Protein AF-A0A1E7J8N5-F1 (afdb_monomer_lite)

Structure (mmCIF, N/CA/C/O backbone):
data_AF-A0A1E7J8N5-F1
#
_entry.id   AF-A0A1E7J8N5-F1
#
loop_
_atom_site.group_PDB
_atom_site.id
_atom_site.type_symbol
_atom_site.label_atom_id
_atom_site.label_alt_id
_atom_site.label_comp_id
_atom_site.label_asym_id
_atom_site.label_entity_id
_atom_site.label_seq_id
_atom_site.pdbx_PDB_ins_code
_atom_site.Cartn_x
_atom_site.Cartn_y
_atom_site.Cartn_z
_atom_site.occupancy
_atom_site.B_iso_or_equiv
_atom_site.auth_seq_id
_atom_site.auth_comp_id
_atom_site.auth_asym_id
_atom_site.auth_atom_id
_atom_site.pdbx_PDB_model_num
ATOM 1 N N . LEU A 1 1 ? 0.724 -3.857 -14.187 1.00 64.88 1 LEU A N 1
ATOM 2 C CA . LEU A 1 1 ? -0.634 -4.347 -13.826 1.00 64.88 1 LEU A CA 1
ATOM 3 C C . LEU A 1 1 ? -0.637 -5.608 -12.950 1.00 64.88 1 LEU A C 1
ATOM 5 O O . LEU A 1 1 ? -1.491 -5.695 -12.076 1.00 64.88 1 LEU A O 1
ATOM 9 N N . ASN A 1 2 ? 0.303 -6.550 -13.107 1.00 86.50 2 ASN A N 1
ATOM 10 C CA . ASN A 1 2 ? 0.318 -7.805 -12.331 1.00 86.50 2 ASN A CA 1
ATOM 11 C C . ASN A 1 2 ? 0.340 -7.617 -10.804 1.00 86.50 2 ASN A C 1
ATOM 13 O O . ASN A 1 2 ? -0.341 -8.354 -10.101 1.00 86.50 2 ASN A O 1
ATOM 17 N N . THR A 1 3 ? 1.034 -6.601 -10.286 1.00 88.94 3 THR A N 1
ATOM 18 C CA . THR A 1 3 ? 1.068 -6.315 -8.840 1.00 88.94 3 THR A CA 1
ATOM 19 C C . THR A 1 3 ? -0.293 -5.904 -8.279 1.00 88.94 3 THR A C 1
ATOM 21 O O . THR A 1 3 ? -0.660 -6.354 -7.202 1.00 88.94 3 THR A O 1
ATOM 24 N N . LEU A 1 4 ? -1.091 -5.122 -9.018 1.00 89.62 4 LEU A N 1
ATOM 25 C CA . LEU A 1 4 ? -2.453 -4.769 -8.590 1.00 89.62 4 LEU A CA 1
ATOM 26 C C . LEU A 1 4 ? -3.366 -6.000 -8.585 1.00 89.62 4 LEU A C 1
ATOM 28 O O . LEU A 1 4 ? -4.141 -6.192 -7.654 1.00 89.62 4 LEU A O 1
ATOM 32 N N . ARG A 1 5 ? -3.220 -6.880 -9.586 1.00 92.38 5 ARG A N 1
ATOM 33 C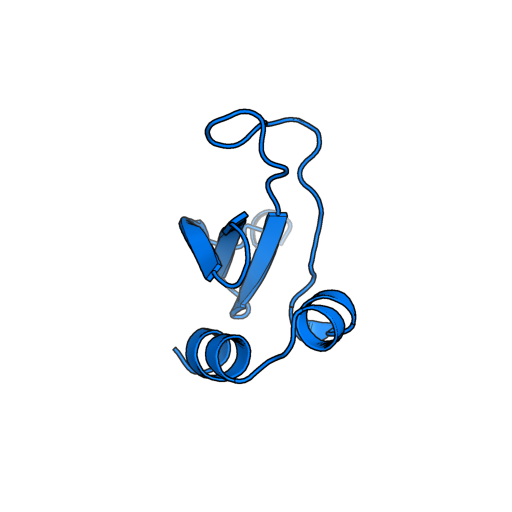 CA . ARG A 1 5 ? -3.931 -8.166 -9.625 1.00 92.38 5 ARG A CA 1
ATOM 34 C C . ARG A 1 5 ? -3.530 -9.071 -8.459 1.00 92.38 5 ARG A C 1
ATOM 36 O O . ARG A 1 5 ? -4.391 -9.712 -7.872 1.00 92.38 5 ARG A O 1
ATOM 43 N N . LYS A 1 6 ? -2.242 -9.112 -8.113 1.00 93.56 6 LYS A N 1
ATOM 44 C CA . LYS A 1 6 ? -1.729 -9.834 -6.942 1.00 93.56 6 LYS A CA 1
ATOM 45 C C . LYS A 1 6 ? -2.354 -9.289 -5.654 1.00 93.56 6 LYS A C 1
ATOM 47 O O . LYS A 1 6 ? -2.934 -10.065 -4.908 1.00 93.56 6 LYS A O 1
ATOM 52 N N . LEU A 1 7 ? -2.309 -7.970 -5.446 1.00 93.25 7 LEU A N 1
ATOM 53 C CA . LEU A 1 7 ? -2.891 -7.298 -4.277 1.00 93.25 7 LEU A CA 1
ATOM 54 C C . LEU A 1 7 ? -4.386 -7.587 -4.112 1.00 93.25 7 LEU A C 1
ATOM 56 O O . LEU A 1 7 ? -4.827 -7.858 -3.003 1.00 93.25 7 LEU A O 1
ATOM 60 N N . ALA A 1 8 ? -5.149 -7.589 -5.208 1.00 93.00 8 ALA A N 1
ATOM 61 C CA . ALA A 1 8 ? -6.580 -7.891 -5.176 1.00 93.00 8 ALA A CA 1
ATOM 62 C C . ALA A 1 8 ? -6.904 -9.321 -4.695 1.00 93.00 8 ALA A C 1
ATOM 64 O O . ALA A 1 8 ? -8.028 -9.574 -4.276 1.00 93.00 8 ALA A O 1
ATOM 65 N N . ASN A 1 9 ? -5.938 -10.244 -4.745 1.00 94.62 9 ASN A N 1
ATOM 66 C CA . ASN A 1 9 ? -6.090 -11.632 -4.300 1.00 94.62 9 ASN A CA 1
ATOM 67 C C . ASN A 1 9 ? -5.397 -11.914 -2.952 1.00 94.62 9 ASN A C 1
ATOM 69 O O . ASN A 1 9 ? -5.303 -13.071 -2.548 1.00 94.62 9 ASN A O 1
ATOM 73 N N . MET A 1 10 ? -4.878 -10.888 -2.269 1.00 95.62 10 MET A N 1
ATOM 74 C CA . MET A 1 10 ? -4.151 -11.039 -1.008 1.00 95.62 10 MET A CA 1
ATOM 75 C C . MET A 1 10 ? -5.006 -10.679 0.204 1.00 95.62 10 MET A C 1
ATOM 77 O O . MET A 1 10 ? -5.791 -9.732 0.184 1.00 95.62 10 MET A O 1
ATOM 81 N N . THR A 1 11 ? -4.776 -11.381 1.312 1.00 96.31 11 THR A N 1
ATOM 82 C CA . THR A 1 11 ? -5.215 -10.917 2.630 1.00 96.31 11 THR A CA 1
ATOM 83 C C . THR A 1 11 ? -4.319 -9.777 3.113 1.00 96.31 11 THR A C 1
ATOM 85 O O . THR A 1 11 ? -3.161 -9.656 2.716 1.00 96.31 11 THR A O 1
ATOM 88 N N . TRP A 1 12 ? -4.807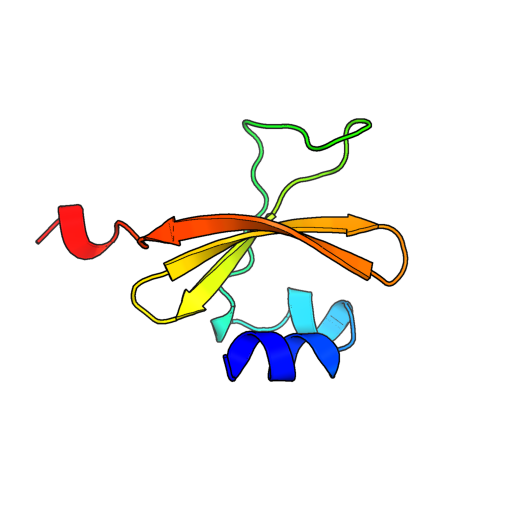 -8.954 4.042 1.00 95.75 12 TRP A N 1
ATOM 89 C CA . TRP A 1 12 ? -3.994 -7.878 4.623 1.00 95.75 12 TRP A CA 1
ATOM 90 C C . TRP A 1 12 ? -2.720 -8.377 5.302 1.00 95.75 12 TRP A C 1
ATOM 92 O O . TRP A 1 12 ? -1.681 -7.734 5.199 1.00 95.75 12 TRP A O 1
ATOM 102 N N . GLN A 1 13 ? -2.780 -9.540 5.951 1.00 95.81 13 GLN A N 1
ATOM 103 C CA . GLN A 1 13 ? -1.597 -10.159 6.541 1.00 95.81 13 GLN A CA 1
ATOM 104 C C . GLN A 1 13 ? -0.551 -10.490 5.470 1.00 95.81 13 GLN A C 1
ATOM 106 O O . GLN A 1 13 ? 0.632 -10.239 5.679 1.00 95.81 13 GLN A O 1
ATOM 111 N N . GLN A 1 14 ? -0.983 -10.991 4.309 1.00 96.81 14 GLN A N 1
ATOM 112 C CA . GLN A 1 14 ? -0.091 -11.242 3.178 1.00 96.81 14 GLN A CA 1
ATOM 113 C C . GLN A 1 14 ? 0.469 -9.942 2.594 1.00 96.81 14 GLN A C 1
ATOM 115 O O . GLN A 1 14 ? 1.655 -9.893 2.296 1.00 96.81 14 GLN A O 1
ATOM 120 N N . VAL A 1 15 ? -0.341 -8.880 2.486 1.00 95.94 15 VAL A N 1
ATOM 121 C CA . VAL A 1 15 ? 0.133 -7.556 2.041 1.00 95.94 15 VAL A CA 1
ATOM 122 C C . VAL A 1 15 ? 1.257 -7.044 2.945 1.00 95.94 15 VAL A C 1
ATOM 124 O O . VAL A 1 15 ? 2.295 -6.622 2.446 1.00 95.94 15 VAL A O 1
ATOM 127 N N . TYR A 1 16 ? 1.079 -7.111 4.267 1.00 94.62 16 TYR A N 1
ATOM 128 C CA . TYR A 1 16 ? 2.079 -6.621 5.221 1.00 94.62 16 TYR A CA 1
ATOM 129 C C . TYR A 1 16 ? 3.338 -7.495 5.291 1.00 94.62 16 TYR A C 1
ATOM 131 O O . TYR A 1 16 ? 4.407 -6.986 5.618 1.00 94.62 16 TYR A O 1
ATOM 139 N N . ALA A 1 17 ? 3.224 -8.789 4.987 1.00 95.31 17 ALA A N 1
ATOM 140 C CA . ALA A 1 17 ? 4.346 -9.724 4.995 1.00 95.31 17 ALA A CA 1
ATOM 141 C C . ALA A 1 17 ? 5.109 -9.790 3.657 1.00 95.31 17 ALA A C 1
ATOM 143 O O . ALA A 1 17 ? 6.182 -10.391 3.592 1.00 95.31 17 ALA A O 1
ATOM 144 N N . ASP A 1 18 ? 4.581 -9.211 2.575 1.00 95.25 18 ASP A N 1
ATOM 145 C CA . ASP A 1 18 ? 5.203 -9.314 1.256 1.00 95.25 18 ASP A CA 1
ATOM 146 C C . ASP A 1 18 ? 6.420 -8.385 1.119 1.00 95.25 18 ASP A C 1
ATOM 148 O O . ASP A 1 18 ? 6.311 -7.174 0.915 1.00 95.25 18 ASP A O 1
ATOM 152 N N . TYR A 1 19 ? 7.613 -8.979 1.156 1.00 92.62 19 TYR A N 1
ATOM 153 C CA . TYR A 1 19 ? 8.879 -8.259 0.994 1.00 92.62 19 TYR A CA 1
ATOM 154 C C . TYR A 1 19 ? 9.041 -7.563 -0.366 1.00 92.62 19 TYR A C 1
ATOM 156 O O . TYR A 1 19 ? 9.784 -6.582 -0.476 1.00 92.62 19 TYR A O 1
ATOM 164 N N . GLY A 1 20 ? 8.379 -8.063 -1.413 1.00 92.25 20 GLY A N 1
ATOM 165 C CA . GLY A 1 20 ? 8.456 -7.510 -2.764 1.00 92.25 20 GLY A CA 1
ATOM 166 C C . GLY A 1 20 ? 7.685 -6.200 -2.908 1.00 92.25 20 GLY A C 1
ATOM 167 O O . GLY A 1 20 ? 8.103 -5.329 -3.674 1.00 92.25 20 GLY A O 1
ATOM 168 N N . LEU A 1 21 ? 6.607 -6.035 -2.136 1.00 94.44 21 LEU 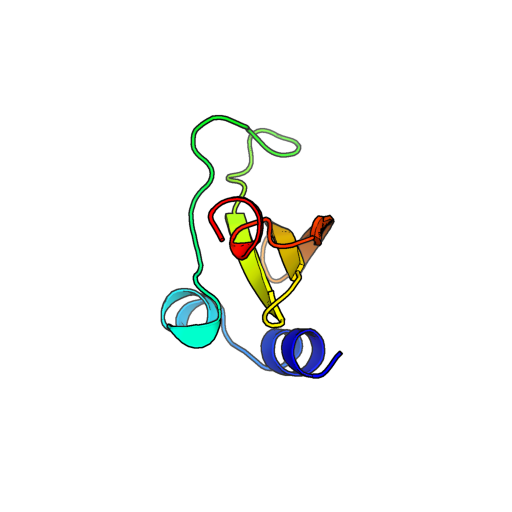A N 1
ATOM 169 C CA . LEU A 1 21 ? 5.829 -4.799 -2.097 1.00 94.44 21 LEU A CA 1
ATOM 170 C C . LEU A 1 21 ? 6.583 -3.637 -1.452 1.00 94.44 21 LEU A C 1
ATOM 172 O O . LEU A 1 21 ? 6.188 -2.502 -1.689 1.00 94.44 21 LEU A O 1
ATOM 176 N N . LYS A 1 22 ? 7.642 -3.872 -0.661 1.00 94.12 22 LYS A N 1
ATOM 177 C CA . LYS A 1 22 ? 8.349 -2.799 0.072 1.00 94.12 22 LYS A CA 1
ATOM 178 C C . LYS A 1 22 ? 7.357 -1.882 0.802 1.00 94.12 22 LYS A C 1
ATOM 180 O O . LYS A 1 22 ? 7.338 -0.673 0.581 1.00 94.12 22 LYS A O 1
ATOM 185 N N . TRP A 1 23 ? 6.468 -2.511 1.570 1.00 95.62 23 TRP A N 1
ATOM 186 C CA . TRP A 1 23 ? 5.348 -1.858 2.235 1.00 95.62 23 TRP A CA 1
ATOM 187 C C . TRP A 1 23 ? 5.835 -0.977 3.388 1.00 95.62 23 TRP A C 1
ATOM 189 O O . TRP A 1 23 ? 6.372 -1.479 4.374 1.00 95.62 23 TRP A O 1
ATOM 199 N N . GLU A 1 24 ? 5.635 0.333 3.279 1.00 95.00 24 GLU A N 1
ATOM 200 C CA . GLU A 1 24 ? 6.220 1.321 4.192 1.00 95.00 24 GLU A CA 1
ATOM 201 C C . GLU A 1 24 ? 5.163 2.307 4.685 1.00 95.00 24 GLU A C 1
ATOM 203 O O . GLU A 1 24 ? 4.376 2.834 3.901 1.00 95.00 24 GLU A O 1
ATOM 208 N N . LEU A 1 25 ? 5.151 2.584 5.990 1.00 95.62 25 LEU A N 1
ATOM 209 C CA . LEU A 1 25 ? 4.290 3.605 6.586 1.00 95.62 25 LEU A CA 1
ATOM 210 C C . LEU A 1 25 ? 4.865 5.002 6.315 1.00 95.62 25 LEU A C 1
ATOM 212 O O . LEU A 1 25 ? 6.017 5.277 6.640 1.00 95.62 25 LEU A O 1
ATOM 216 N N . ILE A 1 26 ? 4.038 5.906 5.795 1.00 94.69 26 ILE A N 1
ATOM 217 C CA . ILE A 1 26 ? 4.385 7.318 5.624 1.00 94.69 26 ILE A CA 1
ATOM 218 C C . ILE A 1 26 ? 3.986 8.059 6.904 1.00 94.69 26 ILE A C 1
ATOM 220 O O . ILE A 1 26 ? 2.803 8.206 7.203 1.00 94.69 26 ILE A O 1
ATOM 224 N N . LEU A 1 27 ? 4.978 8.514 7.672 1.00 92.31 27 LEU A N 1
ATOM 225 C CA . LEU A 1 27 ? 4.758 9.214 8.947 1.00 92.31 27 LEU A CA 1
ATOM 226 C C . LEU A 1 27 ? 4.540 10.723 8.785 1.00 92.31 27 LEU A C 1
ATOM 228 O O . LEU A 1 27 ? 3.882 11.342 9.617 1.00 92.31 27 LEU A O 1
ATOM 232 N N . SER A 1 28 ? 5.087 11.315 7.723 1.00 90.62 28 SER A N 1
ATOM 233 C CA . SER A 1 28 ? 5.060 12.763 7.484 1.00 90.62 28 SER A CA 1
ATOM 234 C C . SER A 1 28 ? 3.715 13.283 6.977 1.00 90.62 28 SER A C 1
ATOM 236 O O . SER A 1 28 ? 3.500 14.491 6.945 1.00 90.62 28 SER A O 1
ATOM 238 N N . GLN A 1 29 ? 2.808 12.393 6.570 1.00 89.06 29 GLN A N 1
ATOM 239 C CA . GLN A 1 29 ? 1.534 12.747 5.954 1.00 89.06 29 GLN A CA 1
ATOM 240 C C . GLN A 1 29 ? 0.402 11.911 6.542 1.00 89.06 29 GLN A C 1
ATOM 242 O O . GLN A 1 29 ? 0.583 10.751 6.913 1.00 89.06 29 GLN A O 1
ATOM 247 N N . LYS A 1 30 ? -0.791 12.503 6.593 1.00 90.06 30 LYS A N 1
ATOM 248 C CA . LYS A 1 30 ? -2.024 11.816 6.976 1.00 90.06 30 LYS A CA 1
ATOM 249 C C . LYS A 1 30 ? -2.962 11.762 5.784 1.00 90.06 30 LYS A C 1
ATOM 251 O O . LYS A 1 30 ? -3.078 12.722 5.028 1.00 90.06 30 LYS A O 1
ATOM 256 N N . GLY A 1 31 ? -3.619 10.624 5.630 1.00 88.81 31 GLY A N 1
ATOM 257 C CA . GLY A 1 31 ? -4.627 10.411 4.611 1.00 88.81 31 GLY A CA 1
ATOM 258 C C . GLY A 1 31 ? -5.961 11.050 4.980 1.00 88.81 31 GLY A C 1
ATOM 259 O O . GLY A 1 31 ? -6.108 11.619 6.069 1.00 88.81 31 GLY A O 1
ATOM 260 N N . PRO A 1 32 ? -6.961 10.904 4.096 1.00 87.38 32 PRO A N 1
ATOM 261 C CA . PRO A 1 32 ? -8.327 11.327 4.375 1.00 87.38 32 PRO A CA 1
ATOM 262 C C . PRO A 1 32 ? -8.794 10.804 5.736 1.00 87.38 32 PRO A C 1
ATOM 264 O O . PRO A 1 32 ? -8.530 9.649 6.076 1.00 87.38 32 PRO A O 1
ATOM 267 N N . SER A 1 33 ? -9.444 11.659 6.527 1.00 88.44 33 SER A N 1
ATOM 268 C CA . SER A 1 33 ? -9.927 11.337 7.881 1.00 88.44 33 SER A CA 1
ATOM 269 C C . SER A 1 33 ? -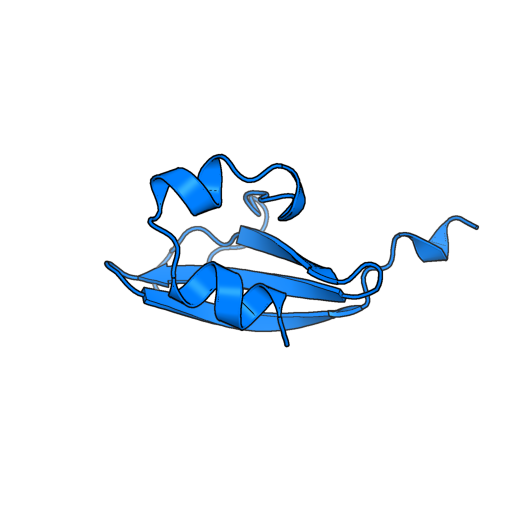8.843 10.878 8.870 1.00 88.44 33 SER A C 1
ATOM 271 O O . SER A 1 33 ? -9.132 10.167 9.828 1.00 88.44 33 SER A O 1
ATOM 273 N N . GLY A 1 34 ? -7.582 11.272 8.657 1.00 90.25 34 GLY A N 1
ATOM 274 C CA . GLY A 1 34 ? -6.476 10.931 9.557 1.00 90.25 34 GLY A CA 1
ATOM 275 C C . GLY A 1 34 ? -5.924 9.516 9.368 1.00 90.25 34 GLY A C 1
ATOM 276 O O . GLY A 1 34 ? -5.142 9.055 10.201 1.00 90.25 34 GLY A O 1
ATOM 277 N N . ASN A 1 35 ? -6.303 8.836 8.283 1.00 92.56 35 ASN A N 1
ATOM 278 C CA . ASN A 1 35 ? -5.830 7.490 7.982 1.00 92.56 35 ASN A CA 1
ATOM 279 C C . ASN A 1 35 ? -4.309 7.442 7.798 1.00 92.56 35 ASN A C 1
ATOM 281 O O . ASN A 1 35 ? -3.689 8.367 7.270 1.00 92.56 35 ASN A O 1
ATOM 285 N N . LYS A 1 36 ? -3.705 6.319 8.193 1.00 95.50 36 LYS A N 1
ATOM 286 C CA . LYS A 1 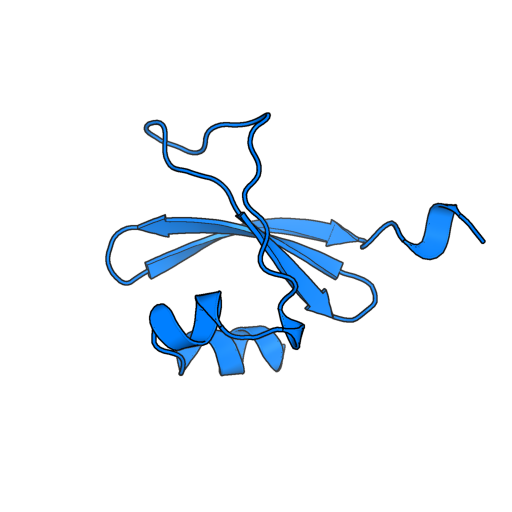36 ? -2.295 6.042 7.905 1.00 95.50 36 LYS A CA 1
ATOM 287 C C . LYS A 1 36 ? -2.112 5.860 6.401 1.00 95.50 36 LYS A C 1
ATOM 289 O O . LYS A 1 36 ? -2.840 5.083 5.782 1.00 95.50 36 LYS A O 1
ATOM 294 N N . LEU A 1 37 ? -1.136 6.563 5.838 1.00 96.56 37 LEU A N 1
ATOM 295 C CA . LEU A 1 37 ? -0.736 6.397 4.447 1.00 96.56 37 LEU A CA 1
ATOM 296 C C . LEU A 1 37 ? 0.421 5.418 4.348 1.00 96.56 37 LEU A C 1
ATOM 298 O O . LEU A 1 37 ? 1.304 5.392 5.202 1.00 96.56 37 LEU A O 1
ATOM 302 N N . TYR A 1 38 ? 0.428 4.642 3.278 1.00 96.12 38 TYR A N 1
ATOM 303 C CA . TYR A 1 38 ? 1.456 3.657 3.001 1.00 96.12 38 TYR A CA 1
ATOM 304 C C . TYR A 1 38 ? 1.984 3.851 1.592 1.00 96.12 38 TYR A C 1
ATOM 306 O O . TYR A 1 38 ? 1.208 4.120 0.673 1.00 96.12 38 TYR A O 1
ATOM 314 N N . SER A 1 39 ? 3.291 3.681 1.425 1.00 95.19 39 SER A N 1
ATOM 315 C CA . SER A 1 39 ? 3.909 3.550 0.114 1.00 95.19 39 SER A CA 1
ATOM 316 C C . SER A 1 39 ? 4.235 2.085 -0.167 1.00 95.19 39 SER A C 1
ATOM 318 O O . SER A 1 39 ? 4.586 1.332 0.744 1.00 95.19 39 SER A O 1
ATOM 320 N N . PHE A 1 40 ? 4.097 1.669 -1.422 1.00 95.00 40 PHE A N 1
ATOM 321 C CA . PHE A 1 40 ? 4.464 0.321 -1.850 1.00 95.00 40 PHE A CA 1
ATOM 322 C C . PHE A 1 40 ? 4.918 0.302 -3.308 1.00 95.00 40 PHE A C 1
ATOM 324 O O . PHE A 1 40 ? 4.460 1.082 -4.147 1.00 95.00 40 PHE A O 1
ATOM 331 N N . ARG A 1 41 ? 5.823 -0.619 -3.623 1.00 93.75 41 ARG A N 1
ATOM 332 C CA . ARG A 1 41 ? 6.362 -0.849 -4.957 1.00 93.75 41 ARG A CA 1
ATOM 333 C C . ARG A 1 41 ? 5.341 -1.588 -5.820 1.00 93.75 41 ARG A C 1
ATOM 335 O O . ARG A 1 41 ? 4.924 -2.704 -5.516 1.00 93.75 41 ARG A O 1
ATOM 342 N N . ILE A 1 42 ? 4.979 -0.977 -6.945 1.00 91.31 42 ILE A N 1
ATOM 343 C CA . ILE A 1 42 ? 4.119 -1.594 -7.967 1.00 91.31 42 ILE A CA 1
ATOM 344 C C . ILE A 1 42 ? 4.971 -2.233 -9.058 1.00 91.31 42 ILE A C 1
ATOM 346 O O . ILE A 1 42 ? 4.625 -3.291 -9.585 1.00 91.31 42 ILE A O 1
ATOM 350 N N . SER A 1 43 ? 6.085 -1.593 -9.397 1.00 89.00 43 SER A N 1
ATOM 351 C CA . SER A 1 43 ? 7.096 -2.089 -10.331 1.00 89.00 43 SER A CA 1
ATOM 352 C C . SER A 1 43 ? 8.452 -1.478 -9.976 1.00 89.00 43 SER A C 1
ATOM 354 O O . SER A 1 43 ? 8.509 -0.586 -9.137 1.00 89.00 43 SER A O 1
ATOM 356 N N . LYS A 1 44 ? 9.540 -1.908 -10.625 1.00 84.94 44 LYS A N 1
ATOM 357 C CA . LYS A 1 44 ? 10.883 -1.358 -10.362 1.00 84.94 44 LYS A CA 1
ATOM 358 C C . LYS A 1 44 ? 10.989 0.162 -10.555 1.00 84.94 44 LYS A C 1
ATOM 360 O O . LYS A 1 44 ? 11.868 0.755 -9.959 1.00 84.94 44 LYS A O 1
ATOM 365 N N . GLY A 1 45 ? 10.118 0.765 -11.367 1.00 88.00 45 GLY A N 1
ATOM 366 C CA . GLY A 1 45 ? 10.135 2.201 -11.647 1.00 88.00 45 GLY A CA 1
ATOM 367 C C . GLY A 1 45 ? 8.930 2.964 -11.107 1.00 88.00 45 GLY A C 1
ATOM 368 O O . GLY A 1 45 ? 8.777 4.123 -11.465 1.00 88.00 45 GLY A O 1
ATOM 369 N N . PHE A 1 46 ? 8.050 2.344 -10.309 1.00 90.94 46 PHE A N 1
ATOM 370 C CA . PHE A 1 46 ? 6.858 3.023 -9.784 1.00 90.94 46 PHE A CA 1
ATOM 371 C C . PHE A 1 46 ? 6.485 2.574 -8.373 1.00 90.94 46 PHE A C 1
ATOM 373 O O . PHE A 1 46 ? 6.363 1.370 -8.097 1.00 90.94 46 PHE A O 1
ATOM 380 N N . ARG A 1 47 ? 6.164 3.559 -7.533 1.00 93.69 47 ARG A N 1
ATOM 381 C CA . ARG A 1 47 ? 5.531 3.383 -6.225 1.00 93.69 47 ARG A CA 1
ATOM 382 C C . ARG A 1 47 ? 4.105 3.923 -6.236 1.00 93.69 47 ARG A C 1
ATOM 384 O O . ARG A 1 47 ? 3.792 4.887 -6.929 1.00 93.69 47 ARG A O 1
ATOM 391 N N . GLY A 1 48 ? 3.237 3.284 -5.463 1.00 94.38 48 GLY A N 1
ATOM 392 C CA . GLY A 1 48 ? 1.900 3.779 -5.159 1.00 94.38 48 GLY A CA 1
ATOM 393 C C . GLY A 1 48 ? 1.820 4.294 -3.730 1.00 94.38 48 GLY A C 1
ATOM 394 O O . GLY A 1 48 ? 2.497 3.760 -2.851 1.00 94.38 48 GLY A O 1
ATOM 395 N N . VAL A 1 49 ? 0.969 5.293 -3.501 1.00 9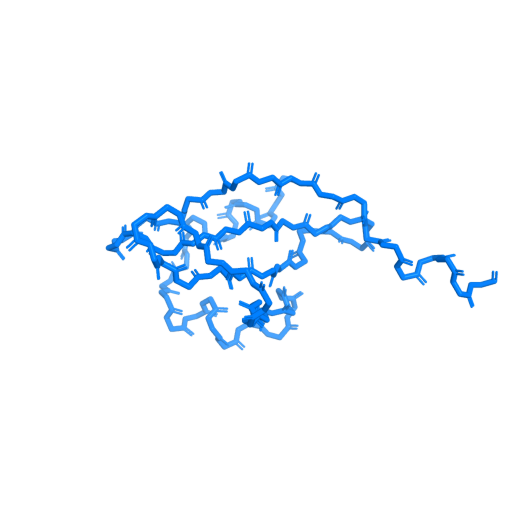5.88 49 VAL A N 1
ATOM 396 C CA . VAL A 1 49 ? 0.539 5.709 -2.160 1.00 95.88 49 VAL A CA 1
ATOM 397 C C . VAL A 1 49 ? -0.907 5.285 -1.964 1.00 95.88 49 VAL A C 1
ATOM 399 O O . VAL A 1 49 ? -1.756 5.538 -2.819 1.00 95.88 49 VAL A O 1
ATOM 402 N N . ALA A 1 50 ? -1.198 4.630 -0.847 1.00 96.19 50 ALA A N 1
ATOM 403 C CA . ALA A 1 50 ? -2.529 4.130 -0.540 1.00 96.19 50 ALA A CA 1
ATOM 404 C C . ALA A 1 50 ? -2.820 4.142 0.959 1.00 96.19 50 ALA A C 1
ATOM 406 O O . ALA A 1 50 ? -1.927 4.293 1.791 1.00 96.19 50 ALA A O 1
ATOM 407 N N . TYR A 1 51 ? -4.083 3.926 1.304 1.00 96.38 51 TYR A N 1
ATOM 408 C CA . TYR A 1 51 ? -4.505 3.646 2.670 1.00 96.38 51 TYR A CA 1
ATOM 409 C C . TYR A 1 51 ? -5.487 2.482 2.706 1.00 96.38 51 TYR A C 1
ATOM 411 O O . TYR A 1 51 ? -6.132 2.142 1.709 1.00 96.38 51 TYR A O 1
ATOM 419 N N . ARG A 1 52 ? -5.576 1.855 3.877 1.00 94.75 52 ARG A N 1
ATOM 420 C CA . ARG A 1 52 ? -6.563 0.818 4.156 1.00 94.75 52 ARG A CA 1
ATOM 421 C C . ARG A 1 52 ? -7.849 1.462 4.651 1.00 94.75 52 ARG A C 1
ATOM 423 O O . ARG A 1 52 ? -7.820 2.200 5.631 1.00 94.75 52 ARG A O 1
ATOM 430 N N . ASP A 1 53 ? -8.956 1.112 4.014 1.00 94.31 53 ASP A N 1
ATOM 431 C CA . ASP A 1 53 ? -10.308 1.463 4.434 1.00 94.31 53 ASP A CA 1
ATOM 432 C C . ASP A 1 53 ? -11.126 0.175 4.589 1.00 94.31 53 ASP A C 1
ATOM 434 O O . ASP A 1 53 ? -11.640 -0.390 3.621 1.00 94.31 53 ASP A O 1
ATOM 438 N N . GLY A 1 54 ? -11.142 -0.370 5.808 1.00 92.31 54 GLY A N 1
ATOM 439 C CA . GLY A 1 54 ? -11.747 -1.672 6.086 1.00 92.31 54 GLY A CA 1
ATOM 440 C C . GLY A 1 54 ? -11.081 -2.808 5.297 1.00 92.31 54 GLY A C 1
ATOM 441 O O . GLY A 1 54 ? -9.926 -3.168 5.558 1.00 92.31 54 GLY A O 1
ATOM 442 N N . SER A 1 55 ? -11.822 -3.398 4.355 1.00 92.50 55 SER A N 1
ATOM 443 C CA . SER A 1 55 ? -11.344 -4.435 3.428 1.00 92.50 55 SER A CA 1
ATOM 444 C C . SER A 1 55 ? -10.698 -3.869 2.160 1.00 92.50 55 SER A C 1
ATOM 446 O O . SER A 1 55 ? -10.043 -4.617 1.438 1.00 92.50 55 SER A O 1
ATOM 448 N N . TRP A 1 56 ? -10.837 -2.570 1.900 1.00 94.00 56 TRP A N 1
ATOM 449 C CA . TRP A 1 56 ? -10.394 -1.940 0.663 1.00 94.00 56 TRP A CA 1
ATOM 450 C C . TRP A 1 56 ? -8.997 -1.345 0.789 1.00 94.00 56 TRP A C 1
ATOM 452 O O . TRP A 1 56 ? -8.662 -0.680 1.772 1.00 94.00 56 TRP A O 1
ATOM 462 N N . LEU A 1 57 ? -8.194 -1.535 -0.255 1.00 95.06 57 LEU A N 1
ATOM 463 C CA . LEU A 1 57 ? -6.984 -0.758 -0.486 1.00 95.06 57 LEU A CA 1
ATOM 464 C C . LEU A 1 57 ? -7.333 0.413 -1.407 1.00 95.06 57 LEU A C 1
ATOM 466 O O . LEU A 1 57 ? -7.609 0.213 -2.590 1.00 95.06 57 LEU A O 1
ATOM 470 N N . ARG A 1 58 ? -7.316 1.635 -0.876 1.00 95.12 58 ARG A N 1
ATOM 471 C CA . ARG A 1 58 ? -7.601 2.844 -1.655 1.00 95.12 58 ARG A CA 1
ATOM 472 C C . ARG A 1 58 ? -6.303 3.475 -2.128 1.00 95.12 58 ARG A C 1
ATOM 474 O O . ARG A 1 58 ? -5.553 4.033 -1.330 1.00 95.12 58 ARG A O 1
ATOM 481 N N . LEU A 1 59 ? -6.051 3.368 -3.429 1.00 94.31 59 LEU A N 1
ATOM 482 C CA . LEU A 1 59 ? -4.910 3.989 -4.091 1.00 94.31 59 LEU A CA 1
ATOM 483 C C . LEU A 1 59 ? -5.184 5.484 -4.288 1.00 94.31 59 LEU A C 1
ATOM 485 O O . LEU A 1 59 ? -6.219 5.853 -4.836 1.00 94.31 59 LEU A O 1
ATOM 489 N N . LEU A 1 60 ? -4.261 6.325 -3.833 1.00 93.94 60 LEU A N 1
ATOM 490 C CA . LEU A 1 60 ? -4.352 7.781 -3.943 1.00 93.94 60 LEU A CA 1
ATOM 491 C C . LEU A 1 60 ? -3.583 8.302 -5.155 1.00 93.94 60 LEU A C 1
ATOM 493 O O . LEU A 1 60 ? -4.088 9.135 -5.899 1.00 93.94 60 LEU A O 1
ATOM 497 N N . SER A 1 61 ? -2.363 7.810 -5.351 1.00 92.31 61 SER A N 1
ATOM 498 C CA . SER A 1 61 ? -1.467 8.302 -6.394 1.00 92.31 61 SER A CA 1
ATOM 499 C C . SER A 1 61 ? -0.425 7.261 -6.786 1.00 92.31 61 SER A C 1
ATOM 501 O O . SER A 1 61 ? -0.126 6.326 -6.036 1.00 92.31 61 SER A O 1
ATOM 503 N N . LEU A 1 62 ? 0.128 7.444 -7.985 1.00 92.00 62 LEU A N 1
ATOM 504 C CA . LEU A 1 62 ? 1.270 6.710 -8.511 1.00 92.00 62 LEU A CA 1
ATOM 505 C C . LEU A 1 62 ? 2.402 7.691 -8.787 1.00 92.00 62 LEU A C 1
ATOM 507 O O . LEU A 1 62 ? 2.181 8.734 -9.398 1.00 92.00 62 LEU A O 1
ATOM 511 N N . HIS A 1 63 ? 3.607 7.328 -8.369 1.00 88.38 63 HIS A N 1
ATOM 512 C CA . HIS A 1 63 ? 4.809 8.124 -8.559 1.00 88.38 63 HIS A CA 1
ATOM 513 C C . HIS A 1 63 ? 5.893 7.257 -9.198 1.00 88.38 63 HIS A C 1
ATOM 515 O O . HIS A 1 63 ? 6.005 6.079 -8.836 1.00 88.38 63 HIS A O 1
ATOM 521 N N . PRO A 1 64 ? 6.696 7.801 -10.124 1.00 87.69 64 PRO A N 1
ATOM 522 C CA . PRO A 1 64 ? 7.950 7.173 -10.504 1.00 87.69 64 PRO A CA 1
ATOM 523 C C . PRO A 1 64 ? 8.783 6.863 -9.250 1.00 87.69 64 PRO A C 1
ATOM 525 O O . PRO A 1 64 ? 8.852 7.670 -8.324 1.00 87.69 64 PRO A O 1
ATOM 528 N N . ASP A 1 65 ? 9.364 5.669 -9.190 1.00 78.62 65 ASP A N 1
ATOM 529 C CA . ASP A 1 65 ? 10.283 5.289 -8.117 1.00 78.62 65 ASP A CA 1
ATOM 530 C C . ASP A 1 65 ? 11.617 5.989 -8.405 1.00 78.62 65 ASP A C 1
ATOM 532 O O . ASP A 1 65 ? 12.326 5.621 -9.340 1.00 78.62 65 ASP A O 1
ATOM 536 N N . HIS A 1 66 ? 11.912 7.059 -7.663 1.00 62.34 66 HIS A N 1
ATOM 537 C CA . HIS A 1 66 ? 13.091 7.906 -7.875 1.00 62.34 66 HIS A CA 1
ATOM 538 C C . HIS A 1 66 ? 14.397 7.291 -7.335 1.00 62.34 66 HIS A C 1
ATOM 540 O O . HIS A 1 66 ? 15.396 7.998 -7.248 1.00 62.34 66 HIS A O 1
ATOM 546 N N . ASP A 1 67 ? 14.441 5.984 -7.044 1.00 55.16 67 ASP A N 1
ATOM 547 C CA . ASP A 1 67 ? 15.694 5.259 -6.744 1.00 55.16 67 ASP A CA 1
ATOM 548 C C . ASP A 1 67 ? 16.747 5.413 -7.872 1.00 55.16 67 ASP A C 1
ATOM 550 O O . ASP A 1 67 ? 17.935 5.207 -7.644 1.00 55.16 67 ASP A O 1
ATOM 554 N N . SER A 1 68 ? 16.344 5.834 -9.079 1.00 47.31 68 SER A N 1
ATOM 555 C CA . SER A 1 68 ? 17.245 6.172 -10.194 1.00 47.31 68 SER A CA 1
ATOM 556 C C . SER A 1 68 ? 17.906 7.557 -10.095 1.00 47.31 68 SER A C 1
ATOM 558 O O . SER A 1 68 ? 18.759 7.866 -10.919 1.00 47.31 68 SER A O 1
ATOM 560 N N . ALA A 1 69 ? 17.516 8.417 -9.146 1.00 40.56 69 ALA A N 1
ATOM 561 C CA . ALA A 1 69 ? 18.094 9.762 -8.992 1.00 40.56 69 ALA A CA 1
ATOM 562 C C . ALA A 1 69 ? 19.451 9.767 -8.257 1.00 40.56 69 ALA A C 1
ATOM 564 O O . ALA A 1 69 ? 20.045 10.828 -8.081 1.00 40.56 69 ALA A O 1
ATOM 565 N N . TYR A 1 70 ? 19.933 8.591 -7.841 1.00 45.50 70 TYR A N 1
ATOM 566 C CA . TYR A 1 70 ? 21.242 8.387 -7.214 1.00 45.50 70 TYR A CA 1
ATOM 567 C C . TYR A 1 70 ? 22.206 7.544 -8.072 1.00 45.50 70 TYR A C 1
ATOM 569 O O . TYR A 1 70 ? 23.197 7.044 -7.539 1.00 45.50 70 TYR A O 1
ATOM 577 N N . GLN A 1 71 ? 21.924 7.360 -9.370 1.00 44.34 71 GLN A N 1
ATOM 578 C CA . GLN A 1 71 ? 22.914 6.828 -10.318 1.00 44.34 71 GLN A CA 1
ATOM 579 C C . GLN A 1 71 ? 23.735 7.943 -10.955 1.00 44.34 71 GLN A C 1
ATOM 581 O O . GLN A 1 71 ? 23.137 8.984 -11.308 1.00 44.34 71 GLN A O 1
#

pLDDT: mean 88.67, std 13.01, range [40.56, 96.81]

Secondary structure (DSSP, 8-state):
-HHHHHHHT--HHHHHH-GGGT-EEEEEEE-GGGPEEEEEEEETTEEEEEEEETTEEEEEEEEE-GGGGG-

Foldseek 3Di:
DVLVVVVVPDDPVCVVPDPQQVWAWDPPDADPPRFIWIWTDPDPQKIWIWGDDPRDTGTDDMDTPVPVVVD

Radius of gyration: 12.21 Å; chains: 1; bounding box: 35×24×23 Å

Sequence (71 aa):
LNTLRKLANMTWQQVYADYGLKWELILSQKGPSGNKLYSFRISKGFRGVAYRDGSWLRLLSLHPDHDSAYQ